Protein AF-A0A8J5N5S2-F1 (afdb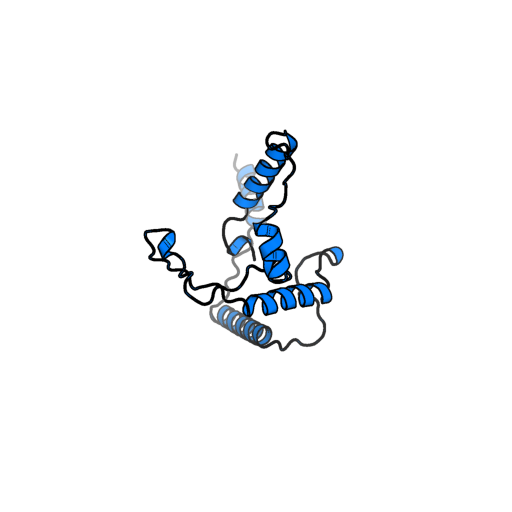_monomer_lite)

pLDDT: mean 71.27, std 14.48, range [43.84, 94.38]

Structure (mmCIF, N/CA/C/O backbone):
data_AF-A0A8J5N5S2-F1
#
_entry.id   AF-A0A8J5N5S2-F1
#
loop_
_atom_site.group_PDB
_atom_site.id
_atom_site.type_symbol
_atom_site.label_atom_id
_atom_site.label_alt_id
_atom_site.label_comp_id
_atom_site.label_asym_id
_atom_site.label_entity_id
_atom_site.label_seq_id
_atom_site.pdbx_PDB_ins_code
_atom_site.Cartn_x
_atom_site.Cartn_y
_atom_site.Cartn_z
_atom_site.occupancy
_atom_site.B_iso_or_equiv
_atom_site.auth_seq_id
_atom_site.auth_comp_id
_atom_site.auth_asym_id
_atom_site.auth_atom_id
_atom_site.pdbx_PDB_model_num
ATOM 1 N N . MET A 1 1 ? 40.075 3.310 -49.347 1.00 55.31 1 MET A N 1
ATOM 2 C CA . MET A 1 1 ? 39.037 3.357 -48.287 1.00 55.31 1 MET A CA 1
ATOM 3 C C . MET A 1 1 ? 39.047 2.119 -47.365 1.00 55.31 1 MET A C 1
ATOM 5 O O . MET A 1 1 ? 37.994 1.712 -46.906 1.00 55.31 1 MET A O 1
ATOM 9 N N . ILE A 1 2 ? 40.204 1.515 -47.046 1.00 57.94 2 ILE A N 1
ATOM 10 C CA . ILE A 1 2 ? 40.275 0.288 -46.205 1.00 57.94 2 ILE A CA 1
ATOM 11 C C . ILE A 1 2 ? 40.740 0.601 -44.767 1.00 57.94 2 ILE A C 1
ATOM 13 O O . ILE A 1 2 ? 40.331 -0.044 -43.807 1.00 57.94 2 ILE A O 1
ATOM 17 N N . VAL A 1 3 ? 41.535 1.662 -44.602 1.00 67.31 3 VAL A N 1
ATOM 18 C CA . VAL A 1 3 ? 42.134 2.083 -43.323 1.00 67.31 3 VAL A CA 1
ATOM 19 C C . VAL A 1 3 ? 41.107 2.471 -42.236 1.00 67.31 3 VAL A C 1
ATOM 21 O O . VAL A 1 3 ? 41.302 2.070 -41.088 1.00 67.31 3 VAL A O 1
ATOM 24 N N . PRO A 1 4 ? 39.990 3.173 -42.537 1.00 73.75 4 PRO A N 1
ATOM 25 C CA . PRO A 1 4 ? 39.026 3.569 -41.502 1.00 73.75 4 PRO A CA 1
ATOM 26 C C . PRO A 1 4 ? 38.275 2.378 -40.890 1.00 73.75 4 PRO A C 1
ATOM 28 O O . PRO A 1 4 ? 38.029 2.349 -39.686 1.00 73.75 4 PRO A O 1
ATOM 31 N N . LEU A 1 5 ? 37.959 1.376 -41.716 1.00 74.50 5 LEU A N 1
ATOM 32 C CA . LEU A 1 5 ? 37.263 0.154 -41.308 1.00 74.50 5 LEU A CA 1
ATOM 33 C C . LEU A 1 5 ? 38.132 -0.700 -40.382 1.00 74.50 5 LEU A C 1
ATOM 35 O O . LEU A 1 5 ? 37.655 -1.175 -39.353 1.00 74.50 5 LEU A O 1
ATOM 39 N N . LEU A 1 6 ? 39.424 -0.830 -40.699 1.00 80.19 6 LEU A N 1
ATOM 40 C CA . LEU A 1 6 ? 40.360 -1.582 -39.865 1.00 80.19 6 LEU A CA 1
ATOM 41 C C . LEU A 1 6 ? 40.518 -0.943 -38.479 1.00 80.19 6 LEU A C 1
ATOM 43 O O . LEU A 1 6 ? 40.534 -1.657 -37.476 1.00 80.19 6 LEU A O 1
ATOM 47 N N . HIS A 1 7 ? 40.568 0.393 -38.419 1.00 81.94 7 HIS A N 1
ATOM 48 C CA . HIS A 1 7 ? 40.671 1.145 -37.167 1.00 81.94 7 HIS A CA 1
ATOM 49 C C . HIS A 1 7 ? 39.409 1.015 -36.299 1.00 81.94 7 HIS A C 1
ATOM 51 O O . HIS A 1 7 ? 39.497 0.801 -35.089 1.00 81.94 7 HIS A O 1
ATOM 57 N N . GLN A 1 8 ? 38.223 1.084 -36.910 1.00 78.94 8 GLN A N 1
ATOM 58 C CA . GLN A 1 8 ? 36.961 0.854 -36.200 1.00 78.94 8 GLN A CA 1
ATOM 59 C C . GLN A 1 8 ? 36.855 -0.585 -35.676 1.00 78.94 8 GLN A C 1
ATOM 61 O O . GLN A 1 8 ? 36.428 -0.789 -34.539 1.00 78.94 8 GLN A O 1
ATOM 66 N N . TRP A 1 9 ? 37.314 -1.568 -36.454 1.00 76.19 9 TRP A N 1
ATOM 67 C CA . TRP A 1 9 ? 37.330 -2.975 -36.051 1.00 76.19 9 TRP A CA 1
ATOM 68 C C . TRP A 1 9 ? 38.289 -3.240 -34.880 1.00 76.19 9 TRP A C 1
ATOM 70 O O . TRP A 1 9 ? 37.913 -3.904 -33.915 1.00 76.19 9 TRP A O 1
ATOM 80 N N . THR A 1 10 ? 39.496 -2.658 -34.895 1.00 82.94 10 THR A N 1
ATOM 81 C CA . THR A 1 10 ? 40.441 -2.783 -33.765 1.00 82.94 10 THR A CA 1
ATOM 82 C C . THR A 1 10 ? 39.898 -2.123 -32.500 1.00 82.94 10 THR A C 1
ATOM 84 O O . THR A 1 10 ? 40.021 -2.691 -31.416 1.00 82.94 10 THR A O 1
ATOM 87 N N . LYS A 1 11 ? 39.247 -0.960 -32.623 1.00 80.94 11 LYS A N 1
ATOM 88 C CA . LYS A 1 11 ? 38.622 -0.264 -31.490 1.00 80.94 11 LYS A CA 1
ATOM 89 C C . LYS A 1 11 ? 37.455 -1.056 -30.889 1.00 80.94 11 LYS A C 1
ATOM 91 O O . LYS A 1 11 ? 37.338 -1.120 -29.668 1.00 80.94 11 LYS A O 1
ATOM 96 N N . ALA A 1 12 ? 36.618 -1.672 -31.726 1.00 73.44 12 ALA A N 1
ATOM 97 C CA . ALA A 1 12 ? 35.516 -2.522 -31.275 1.00 73.44 12 ALA A CA 1
ATOM 98 C C . ALA A 1 12 ? 36.027 -3.792 -30.573 1.00 73.44 12 ALA A C 1
ATOM 100 O O . ALA A 1 12 ? 35.531 -4.149 -29.505 1.00 73.44 12 ALA A O 1
ATOM 101 N N . ASN A 1 13 ? 37.071 -4.422 -31.114 1.00 76.06 13 ASN A N 1
ATOM 102 C CA . ASN A 1 13 ? 37.647 -5.635 -30.535 1.00 76.06 13 ASN A CA 1
ATOM 103 C C . ASN A 1 13 ? 38.478 -5.386 -29.274 1.00 76.06 13 ASN A C 1
ATOM 105 O O . ASN A 1 13 ? 38.519 -6.253 -28.408 1.00 76.06 13 ASN A O 1
ATOM 109 N N . ALA A 1 14 ? 39.083 -4.206 -29.109 1.00 78.00 14 ALA A N 1
ATOM 110 C CA . ALA A 1 14 ? 39.772 -3.841 -27.867 1.00 78.00 14 ALA A CA 1
ATOM 111 C C . ALA A 1 14 ? 38.825 -3.801 -26.649 1.00 78.00 14 ALA A C 1
ATOM 113 O O . ALA A 1 14 ? 39.264 -3.965 -25.513 1.00 78.00 14 ALA A O 1
ATOM 114 N N . LEU A 1 15 ? 37.525 -3.595 -26.883 1.00 73.75 15 LEU A N 1
ATOM 115 C CA . LEU A 1 15 ? 36.481 -3.601 -25.855 1.00 73.75 15 LEU A CA 1
ATOM 116 C C . LEU A 1 15 ? 35.807 -4.971 -25.695 1.00 73.75 15 LEU A C 1
ATOM 118 O O . LEU A 1 15 ? 35.005 -5.154 -24.775 1.00 73.75 15 LEU A O 1
ATOM 122 N N . PHE A 1 16 ? 36.123 -5.934 -26.565 1.00 67.19 16 PHE A N 1
ATOM 123 C CA . PHE A 1 16 ? 35.560 -7.272 -26.498 1.00 67.19 16 PHE A CA 1
ATOM 124 C C . PHE A 1 16 ? 36.190 -8.035 -25.331 1.00 67.19 16 PHE A C 1
ATOM 126 O O . PHE A 1 16 ? 37.322 -8.513 -25.396 1.00 67.19 16 PHE A O 1
ATOM 133 N N . LYS A 1 17 ? 35.445 -8.151 -24.232 1.00 72.25 17 LYS A N 1
ATOM 134 C CA . LYS A 1 17 ? 35.796 -9.062 -23.143 1.00 72.25 17 LYS A CA 1
ATOM 135 C C . LYS A 1 17 ? 35.374 -10.468 -23.573 1.00 72.25 17 LYS A C 1
ATOM 137 O O . LYS A 1 17 ? 34.187 -10.651 -23.849 1.00 72.25 17 LYS A O 1
ATOM 142 N N . PRO A 1 18 ? 36.293 -11.449 -23.646 1.00 60.19 18 PRO A N 1
ATOM 143 C CA . PRO A 1 18 ? 35.905 -12.807 -23.986 1.00 60.19 18 PRO A CA 1
ATOM 144 C C . PRO A 1 18 ? 34.867 -13.297 -22.969 1.00 60.19 18 PRO A C 1
ATOM 146 O O . PRO A 1 18 ? 34.968 -12.961 -21.781 1.00 60.19 18 PRO A O 1
ATOM 149 N N . PRO A 1 19 ? 33.855 -14.062 -23.409 1.00 57.75 19 PRO A N 1
ATOM 150 C CA . PRO A 1 19 ? 32.875 -14.614 -22.492 1.00 57.75 19 PRO A CA 1
ATOM 151 C C . PRO A 1 19 ? 33.602 -15.447 -21.438 1.00 57.75 19 PRO A C 1
ATOM 153 O O . PRO A 1 19 ? 34.457 -16.275 -21.757 1.00 57.75 19 PRO A O 1
ATOM 156 N N . VAL A 1 20 ? 33.277 -15.216 -20.167 1.00 62.78 20 VAL A N 1
ATOM 157 C CA . VAL A 1 20 ? 33.792 -16.042 -19.075 1.00 62.78 20 VAL A CA 1
ATOM 158 C C . VAL A 1 20 ? 33.151 -17.417 -19.220 1.00 62.78 20 VAL A C 1
ATOM 160 O O . VAL A 1 20 ? 32.005 -17.620 -18.818 1.00 62.78 20 VAL A O 1
ATOM 163 N N . ILE A 1 21 ? 33.879 -18.359 -19.822 1.00 59.81 21 ILE A N 1
ATOM 164 C CA . ILE A 1 21 ? 33.463 -19.759 -19.919 1.00 59.81 21 ILE A CA 1
ATOM 165 C C . ILE A 1 21 ? 33.601 -20.363 -18.518 1.00 59.81 21 ILE A C 1
ATOM 167 O O . ILE A 1 21 ? 34.634 -20.923 -18.152 1.00 59.81 21 ILE A O 1
ATOM 171 N N . ASN A 1 22 ? 32.571 -20.193 -17.690 1.00 58.59 22 ASN A N 1
ATOM 172 C CA . ASN A 1 22 ? 32.493 -20.899 -16.420 1.00 58.59 22 ASN A CA 1
ATOM 173 C C . ASN A 1 22 ? 32.200 -22.372 -16.730 1.00 58.59 22 ASN A C 1
ATOM 175 O O . ASN A 1 22 ? 31.144 -22.697 -17.269 1.00 58.59 22 ASN A O 1
ATOM 179 N N . GLN A 1 23 ? 33.127 -23.265 -16.391 1.00 66.75 23 GLN A N 1
ATOM 180 C CA . GLN A 1 23 ? 32.882 -24.704 -16.475 1.00 66.75 23 GLN A CA 1
ATOM 181 C C . GLN A 1 23 ? 31.724 -25.082 -15.536 1.00 66.75 23 GLN A C 1
ATOM 183 O O . GLN A 1 23 ? 31.594 -24.491 -14.459 1.00 66.75 23 GLN A O 1
ATOM 188 N N . CYS A 1 24 ? 30.911 -26.081 -15.903 1.00 61.56 24 CYS A N 1
ATOM 189 C CA . CYS A 1 24 ? 29.750 -26.523 -15.111 1.00 61.56 24 CYS A CA 1
ATOM 190 C C . CYS A 1 24 ? 30.101 -26.746 -13.630 1.00 61.56 24 CYS A C 1
ATOM 192 O O . CYS A 1 24 ? 29.419 -26.226 -12.752 1.00 61.56 24 CYS A O 1
ATOM 194 N N . ARG A 1 25 ? 31.254 -27.368 -13.351 1.00 65.38 25 ARG A N 1
ATOM 195 C CA . ARG A 1 25 ? 31.764 -27.607 -11.989 1.00 65.38 25 ARG A CA 1
ATOM 196 C C . ARG A 1 25 ? 31.966 -26.321 -11.173 1.00 65.38 25 ARG A C 1
ATOM 198 O O . ARG A 1 25 ? 31.759 -26.302 -9.963 1.00 65.38 25 ARG A O 1
ATOM 205 N N . THR A 1 26 ? 32.375 -25.227 -11.814 1.00 70.12 26 THR A N 1
ATOM 206 C CA . THR A 1 26 ? 32.560 -23.920 -11.163 1.00 70.12 26 THR A CA 1
ATOM 207 C C . THR A 1 26 ? 31.221 -23.238 -10.878 1.00 70.12 26 THR A C 1
ATOM 209 O O . THR A 1 26 ? 31.098 -22.531 -9.878 1.00 70.12 26 THR A O 1
ATOM 212 N N . ILE A 1 27 ? 30.222 -23.448 -11.738 1.00 73.44 27 ILE A N 1
ATOM 213 C CA . ILE A 1 27 ? 28.861 -22.925 -11.559 1.00 73.44 27 ILE A CA 1
ATOM 214 C C . ILE A 1 27 ? 28.161 -23.669 -10.422 1.00 73.44 27 ILE A C 1
ATOM 216 O O . ILE A 1 27 ? 27.616 -23.022 -9.532 1.00 73.44 27 ILE A O 1
ATOM 220 N N . GLU A 1 28 ? 28.252 -24.998 -10.394 1.00 73.62 28 GLU A N 1
ATOM 221 C CA . GLU A 1 28 ? 27.689 -25.836 -9.330 1.00 73.62 28 GLU A CA 1
ATOM 222 C C . GLU A 1 28 ? 28.258 -25.455 -7.962 1.00 73.62 28 GLU A C 1
ATOM 224 O O . GLU A 1 28 ? 27.501 -25.168 -7.041 1.00 73.62 28 GLU A O 1
ATOM 229 N N . LEU A 1 29 ? 29.584 -25.315 -7.841 1.00 77.81 29 LEU A N 1
ATOM 230 C CA . LEU A 1 29 ? 30.215 -24.869 -6.593 1.00 77.81 29 LEU A CA 1
ATOM 231 C C . LEU A 1 29 ? 29.750 -23.472 -6.153 1.00 77.81 29 LEU A C 1
ATOM 233 O O . LEU A 1 29 ? 29.592 -23.222 -4.956 1.00 77.81 29 LEU A O 1
ATOM 237 N N . LYS A 1 30 ? 29.539 -22.548 -7.099 1.00 79.38 30 LYS A N 1
ATOM 238 C CA . LYS A 1 30 ? 29.004 -21.211 -6.802 1.00 79.38 30 LYS A CA 1
ATOM 239 C C . LYS A 1 30 ? 27.550 -21.293 -6.337 1.00 79.38 30 LYS A C 1
ATOM 241 O O . LYS A 1 30 ? 27.217 -20.662 -5.338 1.00 79.38 30 LYS A O 1
ATOM 246 N N . LEU A 1 31 ? 26.722 -22.097 -7.001 1.00 81.19 31 LEU A N 1
ATOM 247 C CA . LEU A 1 31 ? 25.331 -22.341 -6.622 1.00 81.19 31 LEU A CA 1
ATOM 248 C C . LEU A 1 31 ? 25.233 -22.960 -5.229 1.00 81.19 31 LEU A C 1
ATOM 250 O O . LEU A 1 31 ? 24.485 -22.450 -4.405 1.00 81.19 31 LEU A O 1
ATOM 254 N N . THR A 1 32 ? 26.033 -23.981 -4.915 1.00 81.75 32 THR A N 1
ATOM 255 C CA . THR A 1 32 ? 26.026 -24.619 -3.589 1.00 81.75 32 THR A CA 1
ATOM 256 C C . THR A 1 32 ? 26.446 -23.654 -2.481 1.00 81.75 32 THR A C 1
ATOM 258 O O . THR A 1 32 ? 25.847 -23.662 -1.405 1.00 81.75 32 THR A O 1
ATOM 261 N N . LYS A 1 33 ? 27.445 -22.795 -2.732 1.00 81.69 33 LYS A N 1
ATOM 262 C CA . LYS A 1 33 ? 27.866 -21.754 -1.779 1.00 81.69 33 LYS A CA 1
ATOM 263 C C . LYS A 1 33 ? 26.786 -20.694 -1.572 1.00 81.69 33 LYS A C 1
ATOM 265 O O . LYS A 1 33 ? 26.529 -20.302 -0.438 1.00 81.69 33 LYS A O 1
ATOM 270 N N . LEU A 1 34 ? 26.151 -20.240 -2.653 1.00 77.50 34 LEU A N 1
ATOM 271 C CA . LEU A 1 34 ? 25.053 -19.274 -2.583 1.00 77.50 34 LEU A CA 1
ATOM 272 C C . LEU A 1 34 ? 23.830 -19.866 -1.877 1.00 77.50 34 LEU A C 1
ATOM 274 O O . LEU A 1 34 ? 23.221 -1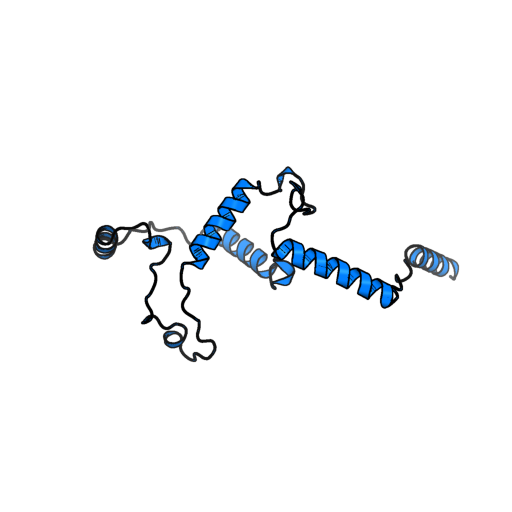9.184 -1.059 1.00 77.50 34 LEU A O 1
ATOM 278 N N . TRP A 1 35 ? 23.523 -21.138 -2.131 1.00 80.12 35 TRP A N 1
ATOM 279 C CA . TRP A 1 35 ? 22.429 -21.853 -1.485 1.00 80.12 35 TRP A CA 1
ATOM 280 C C . TRP A 1 35 ? 22.653 -22.000 0.020 1.00 80.12 35 TRP A C 1
ATOM 282 O O . TRP A 1 35 ? 21.779 -21.639 0.800 1.00 80.12 35 TRP A O 1
ATOM 292 N N . HIS A 1 36 ? 23.845 -22.433 0.449 1.00 75.56 36 HIS A N 1
ATOM 293 C CA . HIS A 1 36 ? 24.190 -22.476 1.875 1.00 75.56 36 HIS A CA 1
ATOM 294 C C . HIS A 1 36 ? 24.050 -21.104 2.534 1.00 75.56 36 HIS A C 1
ATOM 296 O O . HIS A 1 36 ? 23.411 -20.985 3.575 1.00 75.56 36 HIS A O 1
ATOM 302 N N . LYS A 1 37 ? 24.562 -20.053 1.885 1.00 74.12 37 LYS A N 1
ATOM 303 C CA . LYS A 1 37 ? 24.455 -18.684 2.397 1.00 74.12 37 LYS A CA 1
ATOM 304 C C . LYS A 1 37 ? 22.997 -18.216 2.507 1.00 74.12 37 LYS A C 1
ATOM 306 O O . LYS A 1 37 ? 22.642 -17.530 3.466 1.00 74.12 37 LYS A O 1
ATOM 311 N N . ALA A 1 38 ? 22.142 -18.589 1.555 1.00 67.94 38 ALA A N 1
ATOM 312 C CA . ALA A 1 38 ? 20.711 -18.296 1.599 1.00 67.94 38 ALA A CA 1
ATOM 313 C C . ALA A 1 38 ? 20.016 -19.035 2.758 1.00 67.94 38 ALA A C 1
ATOM 315 O O . ALA A 1 38 ? 19.260 -18.417 3.508 1.00 67.94 38 ALA A O 1
ATOM 316 N N . VAL A 1 39 ? 20.335 -20.318 2.962 1.00 73.38 39 VAL A N 1
ATOM 317 C CA . VAL A 1 39 ? 19.818 -21.126 4.080 1.00 73.38 39 VAL A CA 1
ATOM 318 C C . VAL A 1 39 ? 20.241 -20.531 5.426 1.00 73.38 39 VAL A C 1
ATOM 320 O O . VAL A 1 39 ? 19.394 -20.306 6.288 1.00 73.38 39 VAL A O 1
ATOM 323 N N . GLU A 1 40 ? 21.512 -20.178 5.604 1.00 69.31 40 GLU A N 1
ATOM 324 C CA . GLU A 1 40 ? 22.001 -19.540 6.836 1.00 69.31 40 GLU A CA 1
ATOM 325 C C . GLU A 1 40 ? 21.321 -18.192 7.109 1.00 69.31 40 GLU A C 1
ATOM 327 O O . GLU A 1 40 ? 20.945 -17.902 8.248 1.00 69.31 40 GLU A O 1
ATOM 332 N N . THR A 1 41 ? 21.079 -17.405 6.053 1.00 63.94 41 THR A N 1
ATOM 333 C CA . THR A 1 41 ? 20.340 -16.135 6.139 1.00 63.94 41 THR A CA 1
ATOM 334 C C . THR A 1 41 ? 18.889 -16.368 6.579 1.00 63.94 41 THR A C 1
ATOM 336 O O . THR A 1 41 ? 18.390 -15.629 7.428 1.00 63.94 41 THR A O 1
ATOM 339 N N . SER A 1 42 ? 18.226 -17.407 6.060 1.00 58.50 42 SER A N 1
ATOM 340 C CA . SER A 1 42 ? 16.847 -17.757 6.438 1.00 58.50 42 SER A CA 1
ATOM 341 C C . SER A 1 42 ? 16.721 -18.259 7.882 1.00 58.50 42 SER A C 1
ATOM 343 O O . SER A 1 42 ? 15.725 -17.984 8.544 1.00 58.50 42 SER A O 1
ATOM 345 N N . LEU A 1 43 ? 17.758 -18.922 8.403 1.00 64.19 43 LEU A N 1
ATOM 346 C CA . LEU A 1 43 ? 17.812 -19.429 9.778 1.00 64.19 43 LEU A CA 1
ATOM 347 C C . LEU A 1 43 ? 18.252 -18.368 10.802 1.00 64.19 43 LEU A C 1
ATOM 349 O O . LEU A 1 43 ? 18.422 -18.685 11.978 1.00 64.19 43 LEU A O 1
ATOM 353 N N . GLY A 1 44 ? 18.477 -17.120 10.377 1.00 50.41 44 GLY A N 1
ATOM 354 C CA . GLY A 1 44 ? 18.829 -16.015 11.272 1.00 50.41 44 GLY A CA 1
ATOM 355 C C . GLY A 1 44 ? 20.218 -16.119 11.914 1.00 50.41 44 GLY A C 1
ATOM 356 O O . GLY A 1 44 ? 20.550 -15.305 12.775 1.00 50.41 44 GLY A O 1
ATOM 357 N N . LYS A 1 45 ? 21.059 -17.074 11.493 1.00 49.84 45 LYS A N 1
ATOM 358 C CA . LYS A 1 45 ? 22.456 -17.176 11.934 1.00 49.84 45 LYS A CA 1
ATOM 359 C C . LYS A 1 45 ? 23.297 -16.158 11.162 1.00 49.84 45 LYS A C 1
ATOM 361 O O . LYS A 1 45 ? 23.848 -16.468 10.113 1.00 49.84 45 LYS A O 1
ATOM 366 N N . ARG A 1 46 ? 23.385 -14.923 11.663 1.00 52.19 46 ARG A N 1
ATOM 367 C CA . ARG A 1 46 ? 24.392 -13.955 11.197 1.00 52.19 46 ARG A CA 1
ATOM 368 C C . ARG A 1 46 ? 25.566 -13.917 12.164 1.00 52.19 46 ARG A C 1
ATOM 370 O O . ARG A 1 46 ? 25.382 -13.638 13.345 1.00 52.19 46 ARG A O 1
ATOM 377 N N . GLU A 1 47 ? 26.770 -14.126 11.639 1.00 48.47 47 GLU A N 1
ATOM 378 C CA . GLU A 1 47 ? 27.988 -13.663 12.294 1.00 48.47 47 GLU A CA 1
ATOM 379 C C . GLU A 1 47 ? 27.935 -12.130 12.382 1.00 48.47 47 GLU A C 1
ATOM 381 O O . GLU A 1 47 ? 27.856 -11.422 11.379 1.00 48.47 47 GLU A O 1
ATOM 386 N N . ASN A 1 48 ? 27.863 -11.662 13.625 1.00 43.84 48 ASN A N 1
ATOM 387 C CA . ASN A 1 48 ? 28.091 -10.321 14.150 1.00 43.84 48 ASN A CA 1
ATOM 388 C C . ASN A 1 48 ? 28.028 -9.126 13.173 1.00 43.84 48 ASN A C 1
ATOM 390 O O . ASN A 1 48 ? 28.933 -8.854 12.390 1.00 43.84 48 ASN A O 1
ATOM 394 N N . ASN A 1 49 ? 26.999 -8.307 13.397 1.00 44.97 49 ASN A N 1
ATOM 395 C CA . ASN A 1 49 ? 27.041 -6.842 13.341 1.00 44.97 49 ASN A CA 1
ATOM 396 C C . ASN A 1 49 ? 27.464 -6.159 12.025 1.00 44.97 49 ASN A C 1
ATOM 398 O O . ASN A 1 49 ? 27.910 -5.011 12.037 1.00 44.97 49 ASN A O 1
ATOM 402 N N . SER A 1 50 ? 27.287 -6.811 10.880 1.00 49.06 50 SER A N 1
ATOM 403 C CA . SER A 1 50 ? 27.395 -6.145 9.582 1.00 49.06 50 SER A CA 1
ATOM 404 C C . SER A 1 50 ? 26.031 -5.588 9.153 1.00 49.06 50 SER A C 1
ATOM 406 O O . SER A 1 50 ? 25.018 -6.296 9.122 1.00 49.06 50 SER A O 1
ATOM 408 N N . HIS A 1 51 ? 25.999 -4.287 8.826 1.00 50.28 51 HIS A N 1
ATOM 409 C CA . HIS A 1 51 ? 24.925 -3.691 8.025 1.00 50.28 51 HIS A CA 1
ATOM 410 C C . HIS A 1 51 ? 24.619 -4.618 6.839 1.00 50.28 51 HIS A C 1
ATOM 412 O O . HIS A 1 51 ? 25.536 -5.206 6.272 1.00 50.28 51 HIS A O 1
ATOM 418 N N . ILE A 1 52 ? 23.347 -4.730 6.439 1.00 49.97 52 ILE A N 1
ATOM 419 C CA . ILE A 1 52 ? 22.996 -5.378 5.168 1.00 49.97 52 ILE A CA 1
ATOM 420 C C . ILE A 1 52 ? 23.864 -4.720 4.087 1.00 49.97 52 ILE A C 1
ATOM 422 O O . ILE A 1 52 ? 23.833 -3.494 3.945 1.00 49.97 52 ILE A O 1
ATOM 426 N N . ASP A 1 53 ? 24.676 -5.519 3.391 1.00 52.47 53 ASP A N 1
ATOM 427 C CA . ASP A 1 53 ? 25.514 -5.074 2.276 1.00 52.47 53 ASP A CA 1
ATOM 428 C C . ASP A 1 53 ? 24.611 -4.755 1.079 1.00 52.47 53 ASP A C 1
ATOM 430 O O . ASP A 1 53 ? 24.540 -5.469 0.083 1.00 52.47 53 ASP A O 1
ATOM 434 N N . CYS A 1 54 ? 23.849 -3.673 1.209 1.00 54.94 54 CYS A N 1
ATOM 435 C CA . CYS A 1 54 ? 23.301 -2.965 0.076 1.00 54.94 54 CYS A CA 1
ATOM 436 C C . CYS A 1 54 ? 24.353 -1.956 -0.397 1.00 54.94 54 CYS A C 1
ATOM 438 O O . CYS A 1 54 ? 25.030 -1.310 0.411 1.00 54.94 54 CYS A O 1
ATOM 440 N N . GLY A 1 55 ? 24.473 -1.784 -1.715 1.00 50.56 55 GLY A N 1
ATOM 441 C CA . GLY A 1 55 ? 25.361 -0.792 -2.334 1.00 50.56 55 GLY A CA 1
ATOM 442 C C . GLY A 1 55 ? 24.935 0.665 -2.105 1.00 50.56 55 GLY A C 1
ATOM 443 O O . GLY A 1 55 ? 25.404 1.557 -2.806 1.00 50.56 55 GLY A O 1
ATOM 444 N N . CYS A 1 56 ? 24.017 0.925 -1.170 1.00 51.66 56 CYS A N 1
ATOM 445 C CA . CYS A 1 56 ? 23.542 2.267 -0.876 1.00 51.66 56 CYS A CA 1
ATOM 446 C C . CYS A 1 56 ? 24.555 3.033 -0.003 1.00 51.66 56 CYS A C 1
ATOM 448 O O . CYS A 1 56 ? 25.151 2.449 0.912 1.00 51.66 56 CYS A O 1
ATOM 450 N N . PRO A 1 57 ? 24.710 4.353 -0.229 1.00 54.91 57 PRO A N 1
ATOM 451 C CA . PRO A 1 57 ? 25.457 5.241 0.659 1.00 54.91 57 PRO A CA 1
ATOM 452 C C . PRO A 1 57 ? 24.960 5.125 2.100 1.00 54.91 57 PRO A C 1
ATOM 454 O O . PRO A 1 57 ? 23.772 4.882 2.333 1.00 54.91 57 PRO A O 1
ATOM 457 N N . ARG A 1 58 ? 25.859 5.309 3.073 1.00 53.75 58 ARG A N 1
ATOM 458 C CA . ARG A 1 58 ? 25.568 5.121 4.504 1.00 53.75 58 ARG A CA 1
ATOM 459 C C . ARG A 1 58 ? 24.394 5.984 4.977 1.00 53.75 58 ARG A C 1
ATOM 461 O O . ARG A 1 58 ? 23.623 5.517 5.806 1.00 53.75 58 ARG A O 1
ATOM 468 N N . GLU A 1 59 ? 24.212 7.173 4.400 1.00 61.50 59 GLU A N 1
ATOM 469 C CA . GLU A 1 59 ? 23.103 8.087 4.723 1.00 61.50 59 GLU A CA 1
ATOM 470 C C . GLU A 1 59 ? 21.718 7.558 4.306 1.00 61.50 59 GLU A C 1
ATOM 472 O O . GLU A 1 59 ? 20.705 8.047 4.793 1.00 61.50 59 GLU A O 1
ATOM 477 N N . LYS A 1 60 ? 21.660 6.562 3.410 1.00 56.28 60 LYS A N 1
ATOM 478 C CA . LYS A 1 60 ? 20.420 5.911 2.946 1.00 56.28 60 LYS A CA 1
ATOM 479 C C . LYS A 1 60 ? 20.209 4.525 3.558 1.00 56.28 60 LYS A C 1
ATOM 481 O O . LYS A 1 60 ? 19.261 3.832 3.190 1.00 56.28 60 LYS A O 1
ATOM 486 N N . LYS A 1 61 ? 21.105 4.078 4.446 1.00 59.06 61 LYS A N 1
ATOM 487 C CA . LYS A 1 61 ? 20.964 2.785 5.123 1.00 59.06 61 LYS A 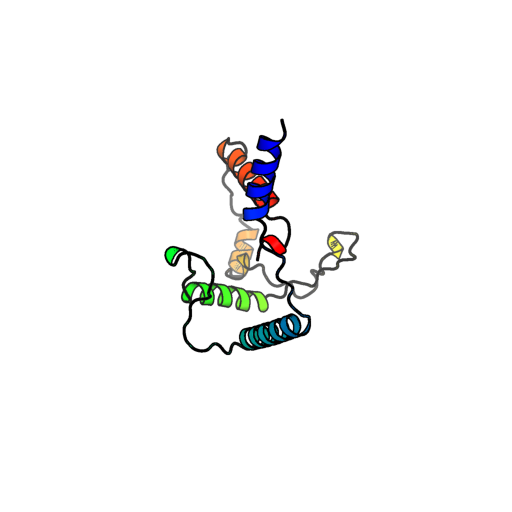CA 1
ATOM 488 C C . LYS A 1 61 ? 19.956 2.933 6.254 1.00 59.06 61 LYS A C 1
ATOM 490 O O . LYS A 1 61 ? 20.182 3.701 7.182 1.00 59.06 61 LYS A O 1
ATOM 495 N N . ILE A 1 62 ? 18.877 2.161 6.172 1.00 53.62 62 ILE A N 1
ATOM 496 C CA . ILE A 1 62 ? 17.846 2.096 7.209 1.00 53.62 62 ILE A CA 1
ATOM 497 C C . ILE A 1 62 ? 18.518 1.663 8.527 1.00 53.62 62 ILE A C 1
ATOM 499 O O . ILE A 1 62 ? 19.156 0.601 8.556 1.00 53.62 62 ILE A O 1
ATOM 503 N N . PRO A 1 63 ? 18.438 2.468 9.601 1.00 59.28 63 PRO A N 1
ATOM 504 C CA . PRO A 1 63 ? 18.927 2.086 10.919 1.00 59.28 63 PRO A CA 1
ATOM 505 C C . PRO A 1 63 ? 18.270 0.783 11.384 1.00 59.28 63 PRO A C 1
ATOM 507 O O . PRO A 1 63 ? 17.088 0.553 11.146 1.00 59.28 63 PRO A O 1
ATOM 510 N N . VAL A 1 64 ? 19.018 -0.067 12.092 1.00 55.94 64 VAL A N 1
ATOM 511 C CA . VAL A 1 64 ? 18.521 -1.367 12.591 1.00 55.94 64 VAL A CA 1
ATOM 512 C C . VAL A 1 64 ? 17.220 -1.215 13.396 1.00 55.94 64 VAL A C 1
ATOM 514 O O . VAL A 1 64 ? 16.323 -2.036 13.247 1.00 55.94 64 VAL A O 1
ATOM 517 N N . LEU A 1 65 ? 17.070 -0.112 14.135 1.00 58.00 65 LEU A N 1
ATOM 518 C CA . LEU A 1 65 ? 15.858 0.233 14.891 1.00 58.00 65 LEU A CA 1
ATOM 519 C C . LEU A 1 65 ? 14.612 0.411 14.006 1.00 58.00 65 LEU A C 1
ATOM 521 O O . LEU A 1 65 ? 13.516 0.005 14.377 1.00 58.00 65 LEU A O 1
ATOM 525 N N . GLU A 1 66 ? 14.768 0.986 12.815 1.00 56.94 66 GLU A N 1
ATOM 526 C CA . GLU A 1 66 ? 13.669 1.177 11.864 1.00 56.94 66 GLU A CA 1
ATOM 527 C C . GLU A 1 66 ? 13.324 -0.143 11.155 1.00 56.94 66 GLU A C 1
ATOM 529 O O . GLU A 1 66 ? 12.166 -0.419 10.849 1.00 56.94 66 GLU A O 1
ATOM 534 N N . LEU A 1 67 ? 14.307 -1.030 10.995 1.00 57.94 67 LEU A N 1
ATOM 535 C CA . LEU A 1 67 ? 14.108 -2.380 10.471 1.00 57.94 67 LEU A CA 1
ATOM 536 C C . LEU A 1 67 ? 13.402 -3.295 11.489 1.00 57.94 6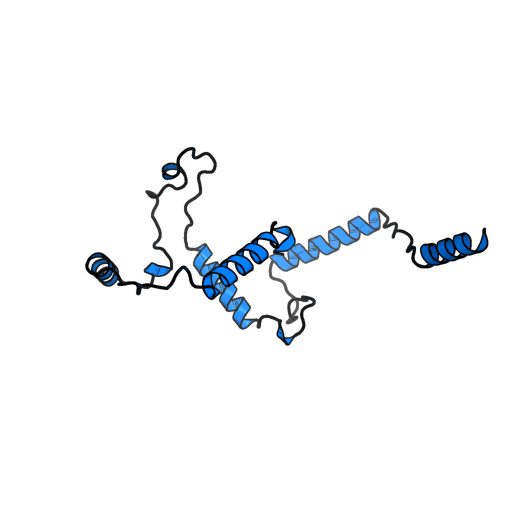7 LEU A C 1
ATOM 538 O O . LEU A 1 67 ? 12.549 -4.094 11.104 1.00 57.94 67 LEU A O 1
ATOM 542 N N . GLU A 1 68 ? 13.708 -3.155 12.779 1.00 60.84 68 GLU A N 1
ATOM 543 C CA . GLU A 1 68 ? 12.971 -3.787 13.881 1.00 60.84 68 GLU A CA 1
ATOM 544 C C . GLU A 1 68 ? 11.544 -3.242 13.994 1.00 60.84 68 GLU A C 1
ATOM 546 O O . GLU A 1 68 ? 10.611 -4.026 14.151 1.00 60.84 68 GLU A O 1
ATOM 551 N N . PHE A 1 69 ? 11.346 -1.934 13.809 1.00 65.31 69 PHE A N 1
ATOM 552 C CA . PHE A 1 69 ? 10.018 -1.320 13.733 1.00 65.31 69 PHE A CA 1
ATOM 553 C C . PHE A 1 69 ? 9.193 -1.856 12.549 1.00 65.31 69 PHE A C 1
ATOM 555 O O . PHE A 1 69 ? 8.041 -2.254 12.729 1.00 65.31 69 PHE A O 1
ATOM 562 N N . ILE A 1 70 ? 9.781 -1.946 11.350 1.00 60.16 70 ILE A N 1
ATOM 563 C CA . ILE A 1 70 ? 9.120 -2.517 10.162 1.00 60.16 70 ILE A CA 1
ATOM 564 C C . ILE A 1 70 ? 8.815 -4.009 10.366 1.00 60.16 70 ILE A C 1
ATOM 566 O O . ILE A 1 70 ? 7.741 -4.478 9.987 1.00 60.16 70 ILE A O 1
ATOM 570 N N . LYS A 1 71 ? 9.722 -4.771 10.988 1.00 61.00 71 LYS A N 1
ATOM 571 C CA . LYS A 1 71 ? 9.474 -6.180 11.336 1.00 61.00 71 LYS A CA 1
ATOM 572 C C . LYS A 1 71 ? 8.366 -6.327 12.376 1.00 61.00 71 LYS A C 1
ATOM 574 O O . LYS A 1 71 ? 7.522 -7.193 12.202 1.00 61.00 71 LYS A O 1
ATOM 579 N N . ALA A 1 72 ? 8.318 -5.462 13.388 1.00 61.22 72 ALA A N 1
ATOM 580 C CA . ALA A 1 72 ? 7.258 -5.438 14.395 1.00 61.22 72 ALA A CA 1
ATOM 581 C C . ALA A 1 72 ? 5.884 -5.071 13.802 1.00 61.22 72 ALA A C 1
ATOM 583 O O . ALA A 1 72 ? 4.856 -5.575 14.249 1.00 61.22 72 ALA A O 1
ATOM 584 N N . GLN A 1 73 ? 5.855 -4.216 12.774 1.00 56.91 73 GLN A N 1
ATOM 585 C CA . GLN A 1 73 ? 4.646 -3.932 11.990 1.00 56.91 73 GLN A CA 1
ATOM 586 C C . GLN A 1 73 ? 4.192 -5.167 11.196 1.00 56.91 73 GLN A C 1
ATOM 588 O O . GLN A 1 73 ? 3.003 -5.475 11.170 1.00 56.91 73 GLN A O 1
ATOM 593 N N . ARG A 1 74 ? 5.131 -5.908 10.588 1.00 52.06 74 ARG A N 1
ATOM 594 C CA . ARG A 1 74 ? 4.829 -7.135 9.831 1.00 52.06 74 ARG A CA 1
ATOM 595 C C . ARG A 1 74 ? 4.390 -8.291 10.720 1.00 52.06 74 ARG A C 1
ATOM 597 O O . ARG A 1 74 ? 3.421 -8.943 10.373 1.00 52.06 74 ARG A O 1
ATOM 604 N N . THR A 1 75 ? 5.004 -8.499 11.882 1.00 50.84 75 THR A N 1
ATOM 605 C CA . THR A 1 75 ? 4.568 -9.539 12.830 1.00 50.84 75 THR A CA 1
ATOM 606 C C . THR A 1 75 ? 3.223 -9.206 13.476 1.00 50.84 75 THR A C 1
ATOM 608 O O . THR A 1 75 ? 2.443 -10.113 13.751 1.00 50.84 75 THR A O 1
ATOM 611 N N . LYS A 1 76 ? 2.893 -7.917 13.660 1.00 51.41 76 LYS A N 1
ATOM 612 C CA . LYS A 1 76 ? 1.520 -7.496 13.993 1.00 51.41 76 LYS A CA 1
ATOM 613 C C . LYS A 1 76 ? 0.533 -7.789 12.858 1.00 51.41 76 LYS A C 1
ATOM 615 O O . LYS A 1 76 ? -0.577 -8.221 13.142 1.00 51.41 76 LYS A O 1
ATOM 620 N N . ALA A 1 77 ? 0.930 -7.594 11.600 1.00 49.75 77 ALA A N 1
ATOM 621 C CA . ALA A 1 77 ? 0.096 -7.888 10.432 1.00 49.75 77 ALA A CA 1
ATOM 622 C C . ALA A 1 77 ? -0.036 -9.397 10.135 1.00 49.75 77 ALA A C 1
ATOM 624 O O . ALA A 1 77 ? -1.074 -9.829 9.652 1.00 49.75 77 ALA A O 1
ATOM 625 N N . GLU A 1 78 ? 0.963 -10.215 10.474 1.00 46.62 78 GLU A N 1
ATOM 626 C CA . GLU A 1 78 ? 0.931 -11.682 10.333 1.00 46.62 78 GLU A CA 1
ATOM 627 C C . GLU A 1 78 ? -0.031 -12.360 11.327 1.00 46.62 78 GLU A C 1
ATOM 629 O O . GLU A 1 78 ? -0.380 -13.523 11.146 1.00 46.62 78 GLU A O 1
ATOM 634 N N . GLY A 1 79 ? -0.518 -11.628 12.336 1.00 47.41 79 GLY A N 1
ATOM 635 C CA . GLY A 1 79 ? -1.644 -12.033 13.183 1.00 47.41 79 GLY A CA 1
ATOM 636 C C . GLY A 1 79 ? -3.006 -11.496 12.730 1.00 47.41 79 GLY A C 1
ATOM 637 O O . GLY A 1 79 ? -4.017 -11.831 13.344 1.00 47.41 79 GLY A O 1
ATOM 638 N N . GLN A 1 80 ? -3.064 -10.662 11.684 1.00 54.03 80 GLN A N 1
ATOM 639 C CA . GLN A 1 80 ? -4.315 -10.109 11.172 1.00 54.03 80 GLN A CA 1
ATOM 640 C C . GLN A 1 80 ? -4.763 -10.897 9.942 1.00 54.03 80 GLN A C 1
ATOM 642 O O . GLN A 1 80 ? -4.324 -10.632 8.826 1.00 54.03 80 GLN A O 1
ATOM 647 N N . GLY A 1 81 ? -5.612 -11.903 10.176 1.00 56.91 81 GLY A N 1
ATOM 648 C CA . GLY A 1 81 ? -6.123 -12.836 9.174 1.00 56.91 81 GLY A CA 1
ATOM 649 C C . GLY A 1 81 ? -6.772 -12.135 7.985 1.00 56.91 81 GLY A C 1
ATOM 650 O O . GLY A 1 81 ? -7.952 -11.794 8.017 1.00 56.91 81 GLY A O 1
ATOM 651 N N . ILE A 1 82 ? -5.997 -11.943 6.919 1.00 63.47 82 ILE A N 1
ATOM 652 C CA . ILE A 1 82 ? -6.534 -11.581 5.612 1.00 63.47 82 ILE A CA 1
ATOM 653 C C . ILE A 1 82 ? -7.360 -12.789 5.158 1.00 63.47 82 ILE A C 1
ATOM 655 O O . ILE A 1 82 ? -6.796 -13.882 5.034 1.00 63.47 82 ILE A O 1
ATOM 659 N N . PRO A 1 83 ? -8.676 -12.638 4.942 1.00 70.44 83 PRO A N 1
ATOM 660 C CA . PRO A 1 83 ? -9.500 -13.756 4.521 1.00 70.44 83 PRO A CA 1
ATOM 661 C C . PRO A 1 83 ? -8.995 -14.284 3.169 1.00 70.44 83 PRO A C 1
ATOM 663 O O . PRO A 1 83 ? -8.605 -13.490 2.302 1.00 70.44 83 PRO A O 1
ATOM 666 N N . PRO A 1 84 ? -8.959 -15.614 2.978 1.00 74.62 84 PRO A N 1
ATOM 667 C CA . PRO A 1 84 ? -8.464 -16.204 1.744 1.00 74.62 84 PRO A CA 1
ATOM 668 C C . PRO A 1 84 ? -9.297 -15.712 0.557 1.00 74.62 84 PRO A C 1
ATOM 670 O O . PRO A 1 84 ? -10.527 -15.753 0.580 1.00 74.62 84 PRO A O 1
ATOM 673 N N . ILE A 1 85 ? -8.612 -15.237 -0.485 1.00 82.81 85 ILE A N 1
ATOM 674 C CA . ILE A 1 85 ? -9.259 -14.710 -1.686 1.00 82.81 85 ILE A CA 1
ATOM 675 C C . ILE A 1 85 ? -9.658 -15.854 -2.624 1.00 82.81 85 ILE A C 1
ATOM 677 O O . ILE A 1 85 ? -8.847 -16.719 -2.967 1.00 82.81 85 ILE A O 1
ATOM 681 N N . ASN A 1 86 ? -10.911 -15.857 -3.068 1.00 86.00 86 ASN A N 1
ATOM 682 C CA . ASN A 1 86 ? -11.409 -16.814 -4.044 1.00 86.00 86 ASN A CA 1
ATOM 683 C C . ASN A 1 86 ? -11.051 -16.353 -5.463 1.00 86.00 86 ASN A C 1
ATOM 685 O O . ASN A 1 86 ? -11.744 -15.541 -6.075 1.00 86.00 86 ASN A O 1
ATOM 689 N N . VAL A 1 87 ? -9.968 -16.907 -6.005 1.00 86.81 87 VAL A N 1
ATOM 690 C CA . VAL A 1 87 ? -9.472 -16.594 -7.357 1.00 86.81 87 VAL A CA 1
ATOM 691 C C . VAL A 1 87 ? -10.419 -17.016 -8.486 1.00 86.81 87 VAL A C 1
ATOM 693 O O . VAL A 1 87 ? -10.284 -16.527 -9.602 1.00 86.81 87 VAL A O 1
ATOM 696 N N . ASN A 1 88 ? -11.384 -17.896 -8.203 1.00 89.06 88 ASN A N 1
ATOM 697 C CA . ASN A 1 88 ? -12.358 -18.387 -9.181 1.00 89.06 88 ASN A CA 1
ATOM 698 C C . ASN A 1 88 ? -13.695 -17.631 -9.122 1.00 89.06 88 ASN A C 1
ATOM 700 O O . ASN A 1 88 ? -14.649 -18.016 -9.800 1.00 89.06 88 ASN A O 1
ATOM 704 N N . ALA A 1 89 ? -13.794 -16.589 -8.293 1.00 88.19 89 ALA A N 1
ATOM 705 C CA . ALA A 1 89 ? -15.015 -15.815 -8.154 1.00 88.19 89 ALA A CA 1
ATOM 706 C C . ALA A 1 89 ? -15.383 -15.129 -9.476 1.00 88.19 89 ALA A C 1
ATOM 708 O O . ALA A 1 89 ? -14.576 -14.431 -10.090 1.00 88.19 89 ALA A O 1
ATOM 709 N N . THR A 1 90 ? -16.637 -15.298 -9.895 1.00 89.12 90 THR A N 1
ATOM 710 C CA . THR A 1 90 ? -17.179 -14.597 -11.074 1.00 89.12 90 THR A CA 1
ATOM 711 C C . THR A 1 90 ? -17.840 -13.274 -10.698 1.00 89.12 90 THR A C 1
ATOM 713 O O . THR A 1 90 ? -18.002 -12.391 -11.541 1.00 89.12 90 THR A O 1
ATOM 716 N N . LYS A 1 91 ? -18.200 -13.115 -9.419 1.00 88.94 91 LYS A N 1
ATOM 717 C CA . LYS A 1 91 ? -18.813 -11.914 -8.850 1.00 88.94 91 LYS A CA 1
ATOM 718 C C . LYS A 1 91 ? -17.978 -11.400 -7.687 1.00 88.94 91 LYS A C 1
ATOM 720 O O . LYS A 1 91 ? -17.434 -12.178 -6.911 1.00 88.94 91 LYS A O 1
ATOM 725 N N . LEU A 1 92 ? -17.947 -10.079 -7.513 1.00 83.00 92 LEU A N 1
ATOM 726 C CA . LEU A 1 92 ? -17.189 -9.430 -6.438 1.00 83.00 92 LEU A CA 1
ATOM 727 C C . LEU A 1 92 ? -17.624 -9.892 -5.036 1.00 83.00 92 LEU A C 1
ATOM 729 O O . LEU A 1 92 ? -16.793 -10.005 -4.144 1.00 83.00 92 LEU A O 1
ATOM 733 N N . SER A 1 93 ? -18.909 -10.209 -4.856 1.00 82.75 93 SER A N 1
ATOM 734 C CA . SER A 1 93 ? -19.459 -10.732 -3.598 1.00 82.75 93 SER A CA 1
ATOM 735 C C . SER A 1 93 ? -18.921 -12.110 -3.205 1.00 82.75 93 SER A C 1
ATOM 737 O O . SER A 1 93 ? -19.036 -12.490 -2.050 1.00 82.75 93 SER A O 1
ATOM 739 N N . GLU A 1 94 ? -18.372 -12.867 -4.156 1.00 85.31 94 GLU A N 1
ATOM 740 C CA . GLU A 1 94 ? -17.843 -14.223 -3.951 1.00 85.31 94 GLU A CA 1
ATOM 741 C C . GLU A 1 94 ? -16.314 -14.227 -3.801 1.00 85.31 94 GLU A C 1
ATOM 743 O O . GLU A 1 94 ? -15.719 -15.286 -3.601 1.00 85.31 94 GLU A O 1
ATOM 748 N N . LEU A 1 95 ? -15.676 -13.056 -3.938 1.00 85.56 95 LEU A N 1
ATOM 749 C CA . LEU A 1 95 ? -14.222 -12.893 -3.932 1.00 85.56 95 LEU A CA 1
ATOM 750 C C . LEU A 1 95 ? -13.630 -13.130 -2.538 1.00 85.56 95 LEU A C 1
ATOM 752 O O . LEU A 1 95 ? -12.513 -13.625 -2.417 1.00 85.56 95 LEU A O 1
ATOM 756 N N . VAL A 1 96 ? -14.372 -12.760 -1.496 1.00 82.38 96 VAL A N 1
ATOM 757 C CA . VAL A 1 96 ? -13.963 -12.871 -0.096 1.00 82.38 96 VAL A CA 1
ATOM 758 C C . VAL A 1 96 ? -15.174 -13.285 0.729 1.00 82.38 96 VAL A C 1
ATOM 760 O O . VAL A 1 96 ? -16.227 -12.655 0.636 1.00 82.38 96 VAL A O 1
ATOM 763 N N . ASP A 1 97 ? -15.015 -14.317 1.555 1.00 77.31 97 ASP A N 1
ATOM 764 C CA . ASP A 1 97 ? -16.039 -14.712 2.517 1.00 77.31 97 ASP A CA 1
ATOM 765 C C . ASP A 1 97 ? -15.986 -13.800 3.752 1.00 77.31 97 ASP A C 1
ATOM 767 O O . ASP A 1 97 ? -15.136 -13.948 4.629 1.00 77.31 97 ASP A O 1
ATOM 771 N N . LEU A 1 98 ? -16.897 -12.826 3.793 1.00 72.31 98 LEU A N 1
ATOM 772 C CA . LEU A 1 98 ? -17.056 -11.876 4.899 1.00 72.31 98 LEU A CA 1
ATOM 773 C C . LEU A 1 98 ? -17.857 -12.459 6.078 1.00 72.31 98 LEU A C 1
ATOM 775 O O . LEU A 1 98 ? -18.157 -11.731 7.021 1.00 72.31 98 LEU A O 1
ATOM 779 N N . SER A 1 99 ? -18.268 -13.730 6.010 1.00 68.75 99 SER A N 1
ATOM 780 C CA . SER A 1 99 ? -18.927 -14.419 7.127 1.00 68.75 99 SER A CA 1
ATOM 781 C C . SER A 1 99 ? -17.937 -15.104 8.075 1.00 68.75 99 SER A C 1
ATOM 783 O O . SER A 1 99 ? -18.274 -15.364 9.230 1.00 68.75 99 SER A O 1
ATOM 785 N N . LEU A 1 100 ? -16.705 -15.344 7.612 1.00 64.50 100 LEU A N 1
ATOM 786 C CA . LEU A 1 100 ? -15.573 -15.704 8.463 1.00 64.50 100 LEU A CA 1
ATOM 787 C C . LEU A 1 100 ? -15.265 -14.537 9.397 1.00 64.50 100 LEU A C 1
ATOM 789 O O . LEU A 1 100 ? -15.432 -13.396 8.989 1.00 64.50 100 LEU A O 1
ATOM 793 N N . GLU A 1 101 ? -14.831 -14.826 10.626 1.00 62.06 101 GLU A N 1
ATOM 794 C CA . GLU A 1 101 ? -14.533 -13.864 11.698 1.00 62.06 101 GLU A CA 1
ATOM 795 C C . GLU A 1 101 ? -13.752 -12.645 11.165 1.00 62.06 101 GLU A C 1
ATOM 797 O O . GLU A 1 101 ? -12.527 -12.658 11.031 1.00 62.06 101 GLU A O 1
ATOM 802 N N . VAL A 1 102 ? -14.491 -11.605 10.758 1.00 62.50 102 VAL A N 1
ATOM 803 C CA . VAL A 1 102 ? -13.930 -10.451 10.060 1.00 62.50 102 VAL A CA 1
ATOM 804 C C . VAL A 1 102 ? -13.173 -9.644 11.088 1.00 62.50 102 VAL A C 1
ATOM 806 O O . VAL A 1 102 ? -13.761 -9.044 11.988 1.00 62.50 102 VAL A O 1
ATOM 809 N N . LEU A 1 103 ? -11.854 -9.636 10.954 1.00 62.78 103 LEU A N 1
ATOM 810 C CA . LEU A 1 103 ? -11.014 -8.816 11.794 1.00 62.78 103 LEU A CA 1
ATOM 811 C C . LEU A 1 103 ? -11.222 -7.341 11.451 1.00 62.78 103 LEU A C 1
ATOM 813 O O . LEU A 1 103 ? -11.282 -6.956 10.281 1.00 62.78 103 LEU A O 1
ATOM 817 N N . GLU A 1 104 ? -11.314 -6.511 12.485 1.00 64.69 104 GLU A N 1
ATOM 818 C CA . GLU A 1 104 ? -11.437 -5.073 12.311 1.00 64.69 104 GLU A CA 1
ATOM 819 C C . GLU A 1 104 ? -10.268 -4.507 11.484 1.00 64.69 104 GLU A C 1
ATOM 821 O O . GLU A 1 104 ? -9.103 -4.854 11.724 1.00 64.69 104 GLU A O 1
ATOM 826 N N . PRO A 1 105 ? -10.552 -3.607 10.524 1.00 71.38 105 PRO A N 1
ATOM 827 C CA . PRO A 1 105 ? -9.525 -2.864 9.810 1.00 71.38 105 PRO A CA 1
ATOM 828 C C . PRO A 1 105 ? -8.521 -2.226 10.781 1.00 71.38 105 PRO A C 1
ATOM 830 O O . PRO A 1 105 ? -8.937 -1.690 11.807 1.00 71.38 105 PRO A O 1
ATOM 833 N N . PRO A 1 106 ? -7.214 -2.159 10.455 1.00 74.69 106 PRO A N 1
ATOM 834 C CA . PRO A 1 106 ? -6.215 -1.513 11.314 1.00 74.69 106 PRO A CA 1
ATOM 835 C C . PRO A 1 106 ? -6.609 -0.095 11.750 1.00 74.69 106 PRO A C 1
ATOM 837 O O . PRO A 1 106 ? -6.325 0.316 12.869 1.00 74.69 106 PRO A O 1
ATOM 840 N N . LEU A 1 107 ? -7.337 0.626 10.893 1.00 73.56 107 LEU A N 1
ATOM 841 C CA . LEU A 1 107 ? -7.861 1.958 11.182 1.00 73.56 107 LEU A CA 1
ATOM 842 C C . LEU A 1 107 ? -8.864 1.988 12.349 1.00 73.56 107 LEU A C 1
ATOM 844 O O . LEU A 1 107 ? -8.946 2.991 13.050 1.00 73.56 107 LEU A O 1
ATOM 848 N N . THR A 1 108 ? -9.631 0.915 12.547 1.00 76.06 108 THR A N 1
ATOM 849 C CA . THR A 1 108 ? -10.636 0.804 13.613 1.00 76.06 108 THR A CA 1
ATOM 850 C C . THR A 1 108 ? -10.138 0.029 14.828 1.00 76.06 108 THR A C 1
ATOM 852 O O . THR A 1 108 ? -10.729 0.178 15.886 1.00 76.06 108 THR A O 1
ATOM 855 N N . THR A 1 109 ? -9.021 -0.706 14.726 1.00 76.19 109 THR A N 1
ATOM 856 C CA . THR A 1 109 ? -8.470 -1.498 15.850 1.00 76.19 109 THR A CA 1
ATOM 857 C C . THR A 1 109 ? -8.154 -0.696 17.115 1.00 76.19 109 THR A C 1
ATOM 859 O O . THR A 1 109 ? -8.131 -1.256 18.207 1.00 76.19 109 THR A O 1
ATOM 862 N N . SER A 1 110 ? -7.881 0.607 16.994 1.00 82.81 110 SER A N 1
ATOM 863 C CA . SER A 1 110 ? -7.614 1.486 18.139 1.00 82.81 110 SER A CA 1
ATOM 864 C C . SER A 1 110 ? -8.864 2.164 18.705 1.00 82.81 110 SER A C 1
ATOM 866 O O . SER A 1 110 ? -8.745 2.901 19.681 1.00 82.81 110 SER A O 1
ATOM 868 N N . LEU A 1 111 ? -10.030 1.983 18.079 1.00 84.25 111 LEU A N 1
ATOM 869 C CA . LEU A 1 111 ? -11.273 2.650 18.457 1.00 84.25 111 LEU A CA 1
ATOM 870 C C . LEU A 1 111 ? -12.111 1.747 19.358 1.00 84.25 111 LEU A C 1
ATOM 872 O O . LEU A 1 111 ? -12.251 0.547 19.136 1.00 84.25 111 LEU A O 1
ATOM 876 N N . THR A 1 112 ? -12.725 2.340 20.372 1.00 86.12 112 THR A N 1
ATOM 877 C CA . THR A 1 112 ? -13.704 1.647 21.206 1.00 86.12 112 THR A CA 1
ATOM 878 C C . THR A 1 112 ? -15.030 1.480 20.463 1.00 86.12 112 THR A C 1
ATOM 880 O O . THR A 1 112 ? -15.413 2.293 19.617 1.00 86.12 112 THR A O 1
ATOM 883 N N . SER A 1 113 ? -15.820 0.470 20.839 1.00 85.25 113 SER A N 1
ATOM 884 C CA . SER A 1 113 ? -17.139 0.246 20.230 1.00 85.25 113 SER A CA 1
ATOM 885 C C . SER A 1 113 ? -18.088 1.444 20.380 1.00 85.25 113 SER A C 1
ATOM 887 O O . SER A 1 113 ? -19.008 1.600 19.579 1.00 85.25 113 SER A O 1
ATOM 889 N N . GLN A 1 114 ? -17.892 2.291 21.399 1.00 86.75 114 GLN A N 1
ATOM 890 C CA . GLN A 1 114 ? -18.671 3.517 21.566 1.00 86.75 114 GLN A CA 1
ATOM 891 C C . GLN A 1 114 ? -18.257 4.596 20.561 1.00 86.75 114 GLN A C 1
ATOM 893 O O . GLN A 1 114 ? -19.126 5.240 19.982 1.00 86.75 114 GLN A O 1
ATOM 898 N N . GLU A 1 115 ? -16.961 4.764 20.303 1.00 87.50 115 GLU A N 1
ATOM 899 C CA . GLU A 1 115 ? -16.468 5.688 19.276 1.00 87.50 115 GLU A CA 1
ATOM 900 C C . GLU A 1 115 ? -16.937 5.269 17.880 1.00 87.50 115 GLU A C 1
ATOM 902 O O . GLU A 1 115 ? -17.353 6.118 17.094 1.00 87.50 115 GLU A O 1
ATOM 907 N N . LEU A 1 116 ? -16.987 3.963 17.599 1.00 86.19 116 LEU A N 1
ATOM 908 C CA . LEU A 1 116 ? -17.554 3.440 16.352 1.00 86.19 116 LEU A CA 1
ATOM 909 C C . LEU A 1 116 ? -19.046 3.773 16.203 1.00 86.19 116 LEU A C 1
ATOM 911 O O . LEU A 1 116 ? -19.4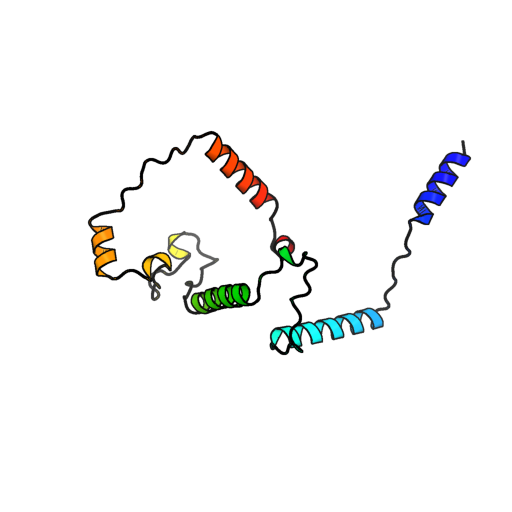89 4.165 15.121 1.00 86.19 116 LEU A O 1
ATOM 915 N N . ARG A 1 117 ? -19.829 3.665 17.286 1.00 89.50 117 ARG A N 1
ATOM 916 C CA . ARG A 1 117 ? -21.242 4.087 17.288 1.00 89.50 117 ARG A CA 1
ATOM 917 C C . ARG A 1 117 ? -21.379 5.592 17.070 1.00 89.50 117 ARG A C 1
ATOM 919 O O . ARG A 1 117 ? -22.185 6.005 16.241 1.00 89.50 117 ARG A O 1
ATOM 926 N N . ASN A 1 118 ? -20.539 6.391 17.719 1.00 90.00 118 ASN A N 1
ATOM 927 C CA . ASN A 1 118 ? -20.539 7.842 17.552 1.00 90.00 118 ASN A CA 1
ATOM 928 C C . ASN A 1 118 ? -20.176 8.254 16.112 1.00 90.00 118 ASN A C 1
ATOM 930 O O . ASN A 1 118 ? -20.797 9.166 15.578 1.00 90.00 118 ASN A O 1
ATOM 934 N N . LEU A 1 119 ? -19.234 7.565 15.455 1.00 86.81 119 LEU A N 1
ATOM 935 C CA . LEU A 1 119 ? -18.900 7.789 14.039 1.00 86.81 119 LEU A CA 1
ATOM 936 C C . LEU A 1 119 ? -20.047 7.411 13.093 1.00 86.81 119 LEU A C 1
ATOM 938 O O . LEU A 1 119 ? -20.212 8.035 12.045 1.00 86.81 119 LEU A O 1
ATOM 942 N N . LYS A 1 120 ? -20.842 6.395 13.452 1.00 87.12 120 LYS A N 1
ATOM 943 C CA . LYS A 1 120 ? -22.039 6.008 12.696 1.00 87.12 120 LYS A CA 1
ATOM 944 C C . LYS A 1 120 ? -23.142 7.062 12.811 1.00 87.12 120 LYS A C 1
ATOM 946 O O . LYS A 1 120 ? -23.809 7.347 11.820 1.00 87.12 120 LYS A O 1
ATOM 951 N N . GLU A 1 121 ? -23.346 7.612 14.004 1.00 91.75 121 GLU A N 1
ATOM 952 C CA . GLU A 1 121 ? -24.369 8.632 14.267 1.00 91.75 121 GLU A CA 1
ATOM 953 C C . GLU A 1 121 ? -23.954 10.015 13.757 1.00 91.75 121 GLU A C 1
ATOM 955 O O . GLU A 1 121 ? -24.773 10.756 13.217 1.00 91.75 121 GLU A O 1
ATOM 960 N N . THR A 1 122 ? -22.672 10.349 13.890 1.00 90.31 122 THR A N 1
ATOM 961 C CA . THR A 1 122 ? -22.093 11.619 13.454 1.00 90.31 122 THR A CA 1
ATOM 962 C C . THR A 1 122 ? -20.921 11.337 12.516 1.00 90.31 122 THR A C 1
ATOM 964 O O . THR A 1 122 ? -19.772 11.257 12.963 1.00 90.31 122 THR A O 1
ATOM 967 N N . PRO A 1 123 ? -21.180 11.167 11.208 1.00 86.19 123 PRO A N 1
ATOM 968 C CA . PRO A 1 123 ? -20.115 10.925 10.251 1.00 86.19 123 PRO A CA 1
ATOM 969 C C . PRO A 1 123 ? -19.145 12.108 10.221 1.00 86.19 123 PRO A C 1
ATOM 971 O O . PRO A 1 123 ? -19.538 13.275 10.301 1.00 86.19 123 PRO A O 1
ATOM 974 N N . MET A 1 124 ? -17.859 11.797 10.077 1.00 85.00 124 MET A N 1
ATOM 975 C CA . MET A 1 124 ? -16.812 12.800 9.915 1.00 85.00 124 MET A CA 1
ATOM 976 C C . MET A 1 124 ? -17.120 13.699 8.710 1.00 85.00 124 MET A C 1
ATOM 978 O O . MET A 1 124 ? -17.313 13.219 7.592 1.00 85.00 124 MET A O 1
ATOM 982 N N . GLN A 1 125 ? -17.127 15.015 8.927 1.00 87.62 125 GLN A N 1
ATOM 983 C CA . GLN A 1 125 ? -17.280 15.980 7.844 1.00 87.62 125 GLN A CA 1
ATOM 984 C C . GLN A 1 125 ? -15.937 16.190 7.153 1.00 87.62 125 GLN A C 1
ATOM 986 O O . GLN A 1 125 ? -15.006 16.758 7.723 1.00 87.62 125 GLN A O 1
ATOM 991 N N . VAL A 1 126 ? -15.834 15.720 5.913 1.00 85.38 126 VAL A N 1
ATOM 992 C CA . VAL A 1 126 ? -14.645 15.939 5.093 1.00 85.38 126 VAL A CA 1
ATOM 993 C C . VAL A 1 126 ? -14.761 17.322 4.447 1.00 85.38 126 VAL A C 1
ATOM 995 O O . VAL A 1 126 ? -15.769 17.600 3.790 1.00 85.38 126 VAL A O 1
ATOM 998 N N . PRO A 1 127 ? -13.765 18.211 4.607 1.00 87.38 127 PRO A N 1
ATOM 999 C CA . PRO A 1 127 ? -13.789 19.495 3.926 1.00 87.38 127 PRO A CA 1
ATOM 1000 C C . PRO A 1 127 ? -13.726 19.285 2.409 1.00 87.38 127 PRO A C 1
ATOM 1002 O O . PRO A 1 127 ? -13.197 18.289 1.910 1.00 87.38 127 PRO A O 1
ATOM 1005 N N . LYS A 1 128 ? -14.274 20.236 1.652 1.00 87.69 128 LYS A N 1
ATOM 1006 C CA . LYS A 1 128 ? -14.280 20.170 0.189 1.00 87.69 128 LYS A CA 1
ATOM 1007 C C . LYS A 1 128 ? -12.863 20.384 -0.344 1.00 87.69 128 LYS A C 1
ATOM 1009 O O . LYS A 1 128 ? -12.451 21.513 -0.606 1.00 87.69 128 LYS A O 1
ATOM 1014 N N . TRP A 1 129 ? -12.117 19.298 -0.500 1.00 84.69 129 TRP A N 1
ATOM 1015 C CA . TRP A 1 129 ? -10.782 19.338 -1.080 1.00 84.69 129 TRP A CA 1
ATOM 1016 C C . TRP A 1 129 ? -10.865 19.675 -2.573 1.00 84.69 129 TRP A C 1
ATOM 1018 O O . TRP A 1 129 ? -11.668 19.080 -3.303 1.00 84.69 129 TRP A O 1
ATOM 1028 N N . PRO A 1 130 ? -10.056 20.625 -3.066 1.00 83.75 130 PRO A N 1
ATOM 1029 C CA . PRO A 1 130 ? -10.099 20.994 -4.466 1.00 83.75 130 PRO A CA 1
ATOM 1030 C C . PRO A 1 130 ? -9.486 19.856 -5.295 1.00 83.75 130 PRO A C 1
ATOM 1032 O O . PRO A 1 130 ? -8.296 19.577 -5.216 1.00 83.75 130 PRO A O 1
ATOM 1035 N N . SER A 1 131 ? -10.322 19.166 -6.072 1.00 78.56 131 SER A N 1
ATOM 1036 C CA . SER A 1 131 ? -9.923 17.965 -6.827 1.00 78.56 131 SER A CA 1
ATOM 1037 C C . SER A 1 131 ? -9.368 18.275 -8.225 1.00 78.56 131 SER A C 1
ATOM 1039 O O . SER A 1 131 ? -8.752 17.418 -8.846 1.00 78.56 131 SER A O 1
ATOM 1041 N N . HIS A 1 132 ? -9.558 19.507 -8.708 1.00 86.94 132 HIS A N 1
ATOM 1042 C CA . HIS A 1 132 ? -9.187 19.958 -10.059 1.00 86.94 132 HIS A CA 1
ATOM 1043 C C . HIS A 1 132 ? -8.116 21.050 -10.038 1.00 86.94 132 HIS A C 1
ATOM 1045 O O . HIS A 1 132 ? -8.076 21.922 -10.904 1.00 86.94 132 HIS A O 1
ATOM 1051 N N . THR A 1 133 ? -7.277 21.079 -9.002 1.00 92.44 133 THR A N 1
ATOM 1052 C CA . THR A 1 133 ? -6.129 21.981 -9.040 1.00 92.44 133 THR A CA 1
ATOM 1053 C C . THR A 1 133 ? -5.070 21.402 -9.963 1.00 92.44 133 THR A C 1
ATOM 1055 O O . THR A 1 133 ? -4.828 20.195 -10.001 1.00 92.44 133 THR A O 1
ATOM 1058 N N . GLN A 1 134 ? -4.347 22.289 -10.638 1.00 93.69 134 GLN A N 1
ATOM 1059 C CA . GLN A 1 134 ? -3.209 21.892 -11.459 1.00 93.69 134 GLN A CA 1
ATOM 1060 C C . GLN A 1 134 ? -2.145 21.125 -10.648 1.00 93.69 134 GLN A C 1
ATOM 1062 O O . GLN A 1 134 ? -1.444 20.269 -11.183 1.00 93.69 134 GLN A O 1
ATOM 1067 N N . SER A 1 135 ? -2.016 21.411 -9.346 1.00 91.38 135 SER A N 1
ATOM 1068 C CA . SER A 1 135 ? -1.120 20.673 -8.451 1.00 91.38 135 SER A CA 1
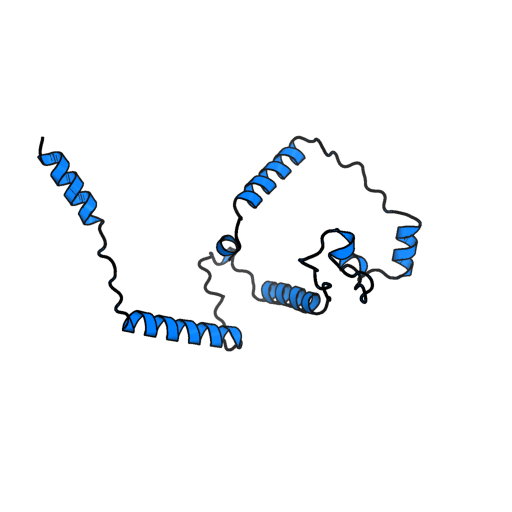ATOM 1069 C C . SER A 1 135 ? -1.559 19.221 -8.245 1.00 91.38 135 SER A C 1
ATOM 1071 O O . SER A 1 135 ? -0.709 18.332 -8.303 1.00 91.38 135 SER A O 1
ATOM 1073 N N . VAL A 1 136 ? -2.860 18.969 -8.060 1.00 91.50 136 VAL A N 1
ATOM 1074 C CA . VAL A 1 136 ? -3.417 17.615 -7.925 1.00 91.50 136 VAL A CA 1
ATOM 1075 C C . VAL A 1 136 ? -3.221 16.836 -9.222 1.00 91.50 136 VAL A C 1
ATOM 1077 O O . VAL A 1 136 ? -2.697 15.726 -9.182 1.00 91.50 136 VAL A O 1
ATOM 1080 N N . GLU A 1 137 ? -3.523 17.436 -10.375 1.00 93.88 137 GLU A N 1
ATOM 1081 C CA . GLU A 1 137 ? -3.340 16.787 -11.681 1.00 93.88 137 GLU A CA 1
ATOM 1082 C C . GLU A 1 137 ? -1.877 16.406 -11.948 1.00 93.88 137 GLU A C 1
ATOM 1084 O O . GLU A 1 137 ? -1.586 15.282 -12.366 1.00 93.88 137 GLU A O 1
ATOM 1089 N N . ARG A 1 138 ? -0.929 17.309 -11.651 1.00 94.38 138 ARG A N 1
ATOM 1090 C CA . ARG A 1 138 ? 0.509 17.013 -11.769 1.00 94.38 138 ARG A CA 1
ATOM 1091 C C . ARG A 1 138 ? 0.935 15.887 -10.832 1.00 94.38 138 ARG A C 1
ATOM 1093 O O . ARG A 1 138 ? 1.709 15.030 -11.245 1.00 94.38 138 ARG A O 1
ATOM 1100 N N . CYS A 1 139 ? 0.438 15.876 -9.595 1.00 92.56 139 CYS A N 1
ATOM 1101 C CA . CYS A 1 139 ? 0.758 14.833 -8.622 1.00 92.56 139 CYS A CA 1
ATOM 1102 C C . CYS A 1 139 ? 0.255 13.460 -9.087 1.00 92.56 139 CYS A C 1
ATOM 1104 O O . CYS A 1 139 ? 1.035 12.511 -9.151 1.00 92.56 139 CYS A O 1
ATOM 1106 N N . VAL A 1 140 ? -1.013 13.373 -9.505 1.00 91.44 140 VAL A N 1
ATOM 1107 C CA . VAL A 1 140 ? -1.608 12.138 -10.041 1.00 91.44 140 VAL A CA 1
ATOM 1108 C C . VAL A 1 140 ? -0.826 11.639 -11.255 1.00 91.44 140 VAL A C 1
ATOM 1110 O O . VAL A 1 140 ? -0.504 10.452 -11.324 1.00 91.44 140 VAL A O 1
ATOM 1113 N N . LYS A 1 141 ? -0.452 12.534 -12.178 1.00 94.38 141 LYS A N 1
ATOM 1114 C CA . LYS A 1 141 ? 0.380 12.191 -13.336 1.00 94.38 141 LYS A CA 1
ATOM 1115 C C . LYS A 1 141 ? 1.730 11.601 -12.915 1.00 94.38 141 LYS A C 1
ATOM 1117 O O . LYS A 1 141 ? 2.052 10.499 -13.345 1.00 94.38 141 LYS A O 1
ATOM 1122 N N . MET A 1 142 ? 2.476 12.281 -12.041 1.00 93.75 142 MET A N 1
ATOM 1123 C CA . MET A 1 142 ? 3.787 11.807 -11.573 1.00 93.75 142 MET A CA 1
ATOM 1124 C C . MET A 1 142 ? 3.699 10.445 -10.875 1.00 93.75 142 MET A C 1
ATOM 1126 O O . MET A 1 142 ? 4.514 9.565 -11.143 1.00 93.75 142 MET A O 1
ATOM 1130 N N . VAL A 1 143 ? 2.706 10.247 -10.000 1.00 90.88 143 VAL A N 1
ATOM 1131 C CA . VAL A 1 143 ? 2.500 8.965 -9.303 1.00 90.88 143 VAL A CA 1
ATOM 1132 C C . VAL A 1 143 ? 2.153 7.858 -10.294 1.00 90.88 143 VAL A C 1
ATOM 1134 O O . VAL A 1 143 ? 2.671 6.751 -10.177 1.00 90.88 143 VAL A O 1
ATOM 1137 N N . THR A 1 144 ? 1.324 8.154 -11.294 1.00 91.00 144 THR A N 1
ATOM 1138 C CA . THR A 1 144 ? 0.951 7.190 -12.338 1.00 91.00 144 THR A CA 1
ATOM 1139 C C . THR A 1 144 ? 2.155 6.809 -13.201 1.00 91.00 144 THR A C 1
ATOM 1141 O O . THR A 1 144 ? 2.379 5.626 -13.450 1.00 91.00 144 THR A O 1
ATOM 1144 N N . GLU A 1 145 ? 2.966 7.785 -13.616 1.00 89.56 145 GLU A N 1
ATOM 1145 C CA . GLU A 1 145 ? 4.209 7.555 -14.366 1.00 89.56 145 GLU A CA 1
ATOM 1146 C C . GLU A 1 145 ? 5.203 6.712 -13.553 1.00 89.56 145 GLU A C 1
ATOM 1148 O O . GLU A 1 145 ? 5.755 5.734 -14.063 1.00 89.56 145 GLU A O 1
ATOM 1153 N N . ALA A 1 146 ? 5.378 7.027 -12.266 1.00 86.69 146 ALA A N 1
ATOM 1154 C CA . ALA A 1 146 ? 6.234 6.262 -11.363 1.00 86.69 146 ALA A CA 1
ATOM 1155 C C . ALA A 1 146 ? 5.722 4.825 -11.158 1.00 86.69 146 ALA A C 1
ATOM 1157 O O . ALA A 1 146 ? 6.501 3.872 -11.236 1.00 86.69 146 ALA A O 1
ATOM 1158 N N . ALA A 1 147 ? 4.415 4.649 -10.951 1.00 81.88 147 ALA A N 1
ATOM 1159 C CA . ALA A 1 147 ? 3.791 3.337 -10.792 1.00 81.88 147 ALA A CA 1
ATOM 1160 C C . ALA A 1 147 ? 3.902 2.487 -12.067 1.00 81.88 147 ALA A C 1
ATOM 1162 O O . ALA A 1 147 ? 4.165 1.287 -11.982 1.00 81.88 147 ALA A O 1
ATOM 1163 N N . GLY A 1 148 ? 3.769 3.105 -13.246 1.00 77.00 148 GLY A N 1
ATOM 1164 C CA . GLY A 1 148 ? 3.997 2.446 -14.533 1.00 77.00 148 GLY A CA 1
ATOM 1165 C C . GLY A 1 148 ? 5.448 1.994 -14.726 1.00 77.00 148 GLY A C 1
ATOM 1166 O O . GLY A 1 148 ? 5.699 0.970 -15.359 1.00 77.00 148 GLY A O 1
ATOM 1167 N N . HIS A 1 149 ? 6.414 2.708 -14.141 1.00 73.12 149 HIS A N 1
ATOM 1168 C CA . HIS A 1 149 ? 7.828 2.349 -14.239 1.00 73.12 149 HIS A CA 1
ATOM 1169 C C . HIS A 1 149 ? 8.202 1.128 -13.370 1.00 73.12 149 HIS A C 1
ATOM 1171 O O . HIS A 1 149 ? 9.090 0.348 -13.748 1.00 73.12 149 HIS A O 1
ATOM 1177 N N . VAL A 1 150 ? 7.497 0.931 -12.247 1.00 62.88 150 VAL A N 1
ATOM 1178 C CA . VAL A 1 150 ? 7.633 -0.214 -11.325 1.00 62.88 150 VAL A CA 1
ATOM 1179 C C . VAL A 1 150 ? 6.589 -1.289 -11.652 1.00 62.88 150 VAL A C 1
ATOM 1181 O O . VAL A 1 150 ? 5.764 -1.691 -10.825 1.00 62.88 150 VAL A O 1
ATOM 1184 N N . TYR A 1 151 ? 6.624 -1.766 -12.892 1.00 48.88 151 TYR A N 1
ATOM 1185 C CA . TYR A 1 151 ? 5.891 -2.961 -13.295 1.00 48.88 151 TYR A CA 1
ATOM 1186 C C . TYR A 1 151 ? 6.800 -4.186 -13.124 1.00 48.88 151 TYR A C 1
ATOM 1188 O O . TYR A 1 151 ? 7.921 -4.170 -13.630 1.00 48.88 151 TYR A O 1
ATOM 1196 N N . SER A 1 152 ? 6.297 -5.228 -12.446 1.00 48.16 152 SER A N 1
ATOM 1197 C CA . SER A 1 152 ? 6.942 -6.504 -12.043 1.00 48.16 152 SER A CA 1
ATOM 1198 C C . SER A 1 152 ? 7.637 -6.546 -10.668 1.00 48.16 152 SER A C 1
ATOM 1200 O O . SER A 1 152 ? 8.216 -5.568 -10.199 1.00 48.16 152 SER A O 1
ATOM 1202 N N . HIS A 1 153 ? 7.554 -7.718 -10.019 1.00 53.09 153 HIS A N 1
ATOM 1203 C CA . HIS A 1 153 ? 8.210 -8.033 -8.742 1.00 53.09 153 HIS A CA 1
ATOM 1204 C C . HIS A 1 153 ? 9.740 -7.935 -8.846 1.00 53.09 153 HIS A C 1
ATOM 1206 O O . HIS A 1 153 ? 10.376 -7.427 -7.933 1.00 53.09 153 HIS A O 1
ATOM 1212 N N . GLU A 1 154 ? 10.301 -8.295 -10.004 1.00 51.50 154 GLU A N 1
ATOM 1213 C CA . GLU A 1 154 ? 11.741 -8.251 -10.299 1.00 51.50 154 GLU A CA 1
ATOM 1214 C C . GLU A 1 154 ? 12.343 -6.839 -10.286 1.00 51.50 154 GLU A C 1
ATOM 1216 O O . GLU A 1 154 ? 13.551 -6.694 -10.155 1.00 51.50 154 GLU A O 1
ATOM 1221 N N . ARG A 1 155 ? 11.522 -5.791 -10.441 1.00 55.94 155 ARG A N 1
ATOM 1222 C CA . ARG A 1 155 ? 11.961 -4.387 -10.332 1.00 55.94 155 ARG A CA 1
ATOM 1223 C C . ARG A 1 155 ? 11.701 -3.768 -8.958 1.00 55.94 155 ARG A C 1
ATOM 1225 O O . ARG A 1 155 ? 12.038 -2.603 -8.754 1.00 55.94 155 ARG A O 1
ATOM 1232 N N . ARG A 1 156 ? 11.022 -4.497 -8.065 1.00 55.38 156 ARG A N 1
ATOM 1233 C CA . ARG A 1 156 ? 10.714 -4.060 -6.693 1.00 55.38 156 ARG A CA 1
ATOM 1234 C C . ARG A 1 156 ? 11.750 -4.543 -5.676 1.00 55.38 156 ARG A C 1
ATOM 1236 O O . ARG A 1 156 ? 11.882 -3.891 -4.645 1.00 55.38 156 ARG A O 1
ATOM 1243 N N . GLU A 1 157 ? 12.422 -5.657 -5.963 1.00 44.28 157 GLU A N 1
ATOM 1244 C CA . GLU A 1 157 ? 13.567 -6.208 -5.212 1.00 44.28 157 GLU A CA 1
ATOM 1245 C C . GLU A 1 157 ? 14.897 -5.686 -5.777 1.00 44.28 157 GLU A C 1
ATOM 1247 O O . GLU A 1 157 ? 15.832 -5.470 -4.972 1.00 44.28 157 GLU A O 1
#

Organism: Homarus americanus (NCBI:txid6706)

Radius of gyration: 27.73 Å; chains: 1; bounding box: 66×50×70 Å

Secondary structure (DSSP, 8-state):
--HHHHHHHHHHHHT-PPP----HHHHHHHHHHHHHHHHHHHTT---S------SS-GGGSPPHHHHHHHHHHHHHHTTS-PPPB-TT-SSGGGSB-TTS--PPPTTTTTS-HHHHHHHHHS--------SS-HHHHHHHHHHHHHHHHS-SGGGT-

Foldseek 3Di:
DVVVVVVVVVVVVVPDDDPPPQDPVNVVVVVVVVVVVVVCVVVVDDDDDDQDPDPDDPVPRDPVVVVVVVVVVVVVVVPQDPFDADPPDPDPCNGGDPVPPHDDDPVCPVPDPVVVVVCVVPPDDDPDDDCPDPVNVVVVVVVVVVVVVPPDPVSVD

Sequence (157 aa):
MIVPLLHQWTKANALFKPPVINQCRTIELKLTKLWHKAVETSLGKRENNSHIDCGCPREKKIPVLELEFIKAQRTKAEGQGIPPINVNATKLSELVDLSLEVLEPPLTTSLTSQELRNLKETPMQVPKWPSHTQSVERCVKMVTEAAGHVYSHERRE